Protein AF-A0A174WCJ1-F1 (afdb_monomer_lite)

Radius of gyration: 18.65 Å; chains: 1; bounding box: 42×30×53 Å

Structure (mmCIF, N/CA/C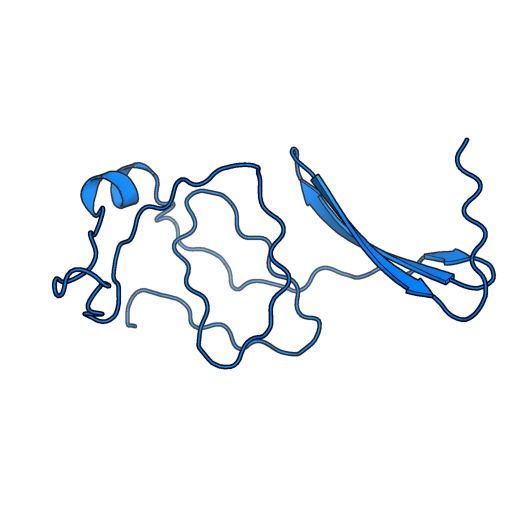/O backbone):
data_AF-A0A174WCJ1-F1
#
_entry.id   AF-A0A174WCJ1-F1
#
loop_
_atom_site.group_PDB
_atom_site.id
_atom_site.type_symbol
_atom_site.label_atom_id
_atom_site.label_alt_id
_atom_site.label_comp_id
_atom_site.label_asym_id
_atom_site.label_entity_id
_atom_site.label_seq_id
_atom_site.pdbx_PDB_ins_code
_atom_site.Cartn_x
_atom_site.Cartn_y
_atom_site.Cartn_z
_atom_site.occupancy
_atom_site.B_iso_or_equiv
_atom_site.auth_seq_id
_atom_site.auth_comp_id
_atom_site.auth_asym_id
_atom_site.auth_atom_id
_atom_site.pdbx_PDB_model_num
ATOM 1 N N . MET A 1 1 ? -3.656 -9.517 16.097 1.00 63.06 1 MET A N 1
ATOM 2 C CA . MET A 1 1 ? -3.487 -9.919 14.680 1.00 63.06 1 MET A CA 1
ATOM 3 C C . MET A 1 1 ? -4.324 -11.144 14.276 1.00 63.06 1 MET A C 1
ATOM 5 O O . MET A 1 1 ? -4.022 -11.761 13.272 1.00 63.06 1 MET A O 1
ATOM 9 N N . LYS A 1 2 ? -5.410 -11.491 14.987 1.00 79.50 2 LYS A N 1
ATOM 10 C CA . LYS A 1 2 ? -6.224 -12.684 14.666 1.00 79.50 2 LYS A CA 1
ATOM 11 C C . LYS A 1 2 ? -7.080 -12.533 13.394 1.00 79.50 2 LYS A C 1
ATOM 13 O O . LYS A 1 2 ? -7.437 -13.531 12.787 1.00 79.50 2 LYS A O 1
ATOM 18 N N . TYR A 1 3 ? -7.415 -11.296 13.027 1.00 85.44 3 TYR A N 1
ATOM 19 C CA . TYR A 1 3 ? -8.405 -10.978 11.990 1.00 85.44 3 TYR A CA 1
ATOM 20 C C . TYR A 1 3 ? -7.800 -10.434 10.690 1.00 85.44 3 TYR A C 1
ATOM 22 O O . TYR A 1 3 ? -8.537 -10.151 9.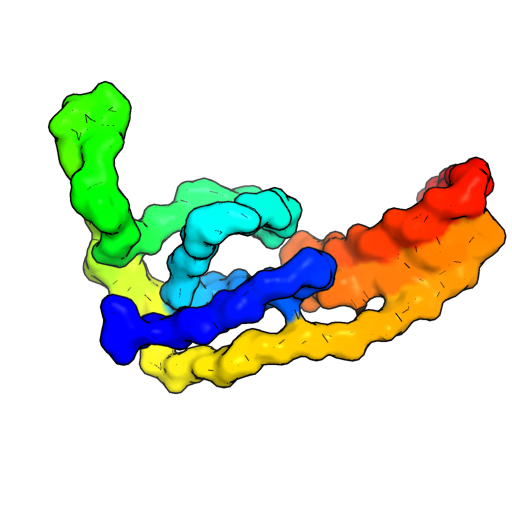757 1.00 85.44 3 TYR A O 1
ATOM 30 N N . LEU A 1 4 ? -6.477 -10.250 10.637 1.00 89.31 4 LEU A N 1
ATOM 31 C CA . LEU A 1 4 ? -5.781 -9.694 9.478 1.00 89.31 4 LEU A CA 1
ATOM 32 C C . LEU A 1 4 ? -4.776 -10.707 8.943 1.00 89.31 4 LEU A C 1
ATOM 34 O O . LEU A 1 4 ? -4.136 -11.422 9.716 1.00 89.31 4 LEU A O 1
ATOM 38 N N . GLN A 1 5 ? -4.622 -10.723 7.624 1.00 90.12 5 GLN A N 1
ATOM 39 C CA . GLN A 1 5 ? -3.593 -11.494 6.940 1.00 90.12 5 GLN A CA 1
ATOM 40 C C . GLN A 1 5 ? -2.243 -10.787 7.103 1.00 90.12 5 GLN A C 1
ATOM 42 O O . GLN A 1 5 ? -2.140 -9.582 6.882 1.00 90.12 5 GLN A O 1
ATOM 47 N N . ASN A 1 6 ? -1.209 -11.533 7.493 1.00 91.38 6 ASN A N 1
ATOM 48 C CA . ASN A 1 6 ? 0.161 -11.024 7.519 1.00 91.38 6 ASN A CA 1
ATOM 49 C C . ASN A 1 6 ? 0.871 -11.501 6.258 1.00 91.38 6 ASN A C 1
ATOM 51 O O . ASN A 1 6 ? 1.004 -12.704 6.050 1.00 91.38 6 ASN A O 1
ATOM 55 N N . VAL A 1 7 ? 1.327 -10.558 5.439 1.00 92.00 7 VAL A N 1
ATOM 56 C CA . VAL A 1 7 ? 1.974 -10.846 4.158 1.00 92.00 7 VAL A CA 1
ATOM 57 C C . VAL A 1 7 ? 3.451 -10.462 4.271 1.00 92.00 7 VAL A C 1
ATOM 59 O O . VAL A 1 7 ? 3.739 -9.292 4.536 1.00 92.00 7 VAL A O 1
ATOM 62 N N . PRO A 1 8 ? 4.397 -11.410 4.125 1.00 92.69 8 PRO A N 1
ATOM 63 C CA . PRO A 1 8 ? 5.813 -11.072 4.078 1.00 92.69 8 PRO A CA 1
ATOM 64 C C . PRO A 1 8 ? 6.108 -10.284 2.799 1.00 92.69 8 PRO A C 1
ATOM 66 O O . PRO A 1 8 ? 5.596 -10.616 1.731 1.00 92.69 8 PRO A O 1
ATOM 69 N N . ILE A 1 9 ? 6.944 -9.254 2.914 1.00 94.06 9 ILE A N 1
ATOM 70 C CA . ILE A 1 9 ? 7.339 -8.409 1.785 1.00 94.06 9 ILE A CA 1
ATOM 71 C C . ILE A 1 9 ? 8.820 -8.594 1.472 1.00 94.06 9 ILE A C 1
ATOM 73 O O . ILE A 1 9 ? 9.645 -8.769 2.371 1.00 94.06 9 ILE A O 1
ATOM 77 N N . HIS A 1 10 ? 9.155 -8.489 0.195 1.00 94.25 10 HIS A N 1
ATOM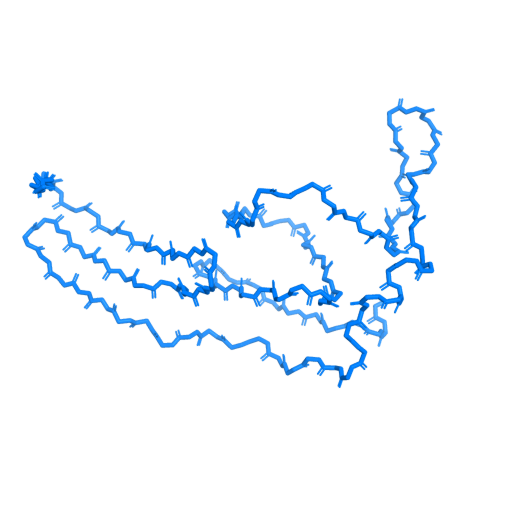 78 C CA . HIS A 1 10 ? 10.516 -8.494 -0.314 1.00 94.25 10 HIS A CA 1
ATOM 79 C C . HIS A 1 10 ? 10.767 -7.240 -1.147 1.00 94.25 10 HIS A C 1
ATOM 81 O O . HIS A 1 10 ? 9.848 -6.538 -1.577 1.00 94.25 10 HIS A O 1
ATOM 87 N N . LYS A 1 11 ? 12.049 -6.940 -1.374 1.00 94.12 11 LYS A N 1
ATOM 88 C CA . LYS A 1 11 ? 12.431 -5.866 -2.287 1.00 94.12 11 LYS A CA 1
ATOM 89 C C . LYS A 1 11 ? 11.760 -6.099 -3.643 1.00 94.12 11 LYS A C 1
ATOM 91 O O . LYS A 1 11 ? 11.725 -7.224 -4.126 1.00 94.12 11 LYS A O 1
ATOM 96 N N . ASP A 1 12 ? 11.293 -5.007 -4.242 1.00 92.31 12 ASP A N 1
ATOM 97 C CA . ASP A 1 12 ? 10.642 -4.966 -5.551 1.00 92.31 12 ASP A CA 1
ATOM 98 C C . ASP A 1 12 ? 9.219 -5.538 -5.611 1.00 92.31 12 ASP A C 1
ATOM 100 O O . ASP A 1 12 ? 8.610 -5.458 -6.683 1.00 92.31 12 ASP A O 1
ATOM 104 N N . ASP A 1 13 ? 8.651 -6.024 -4.501 1.00 94.69 13 ASP A N 1
ATOM 105 C CA . ASP A 1 13 ? 7.242 -6.417 -4.439 1.00 94.69 13 ASP A CA 1
ATOM 106 C C . ASP A 1 13 ? 6.306 -5.243 -4.748 1.00 94.69 13 ASP A C 1
ATOM 108 O O . ASP A 1 13 ? 6.564 -4.082 -4.425 1.00 94.69 13 ASP A O 1
ATOM 112 N N . LEU A 1 14 ? 5.193 -5.573 -5.394 1.00 94.56 14 LEU A N 1
ATOM 113 C CA . LEU A 1 14 ? 4.128 -4.653 -5.747 1.00 94.56 14 LEU A CA 1
ATOM 114 C C . LEU A 1 14 ? 2.830 -5.123 -5.098 1.00 94.56 14 LEU A C 1
ATOM 116 O O . LEU A 1 14 ? 2.434 -6.278 -5.251 1.00 94.56 14 LEU A O 1
ATOM 120 N N . PHE A 1 15 ? 2.142 -4.207 -4.427 1.00 93.94 15 PHE A N 1
ATOM 121 C CA . PHE A 1 15 ? 0.826 -4.454 -3.853 1.00 93.94 15 PHE A CA 1
ATOM 122 C C . PHE A 1 15 ? -0.149 -3.418 -4.396 1.00 93.94 15 PHE A C 1
ATOM 124 O O . PHE A 1 15 ? 0.067 -2.217 -4.250 1.00 93.94 15 PHE A O 1
ATOM 131 N N . PHE A 1 16 ? -1.219 -3.886 -5.037 1.00 92.94 16 PHE A N 1
ATOM 132 C CA . PHE A 1 16 ? -2.353 -3.038 -5.377 1.00 92.94 16 PHE A CA 1
ATOM 133 C C . PHE A 1 16 ? -3.394 -3.170 -4.272 1.00 92.94 16 PHE A C 1
ATOM 135 O O . PHE A 1 16 ? -3.849 -4.279 -3.992 1.00 92.94 16 PHE A O 1
ATOM 142 N N . ILE A 1 17 ? -3.742 -2.050 -3.645 1.00 92.38 17 ILE A N 1
ATOM 143 C CA . ILE A 1 17 ? -4.676 -2.011 -2.522 1.00 92.38 17 ILE A CA 1
ATOM 144 C C . ILE A 1 17 ? -5.921 -1.224 -2.948 1.00 92.38 17 ILE A C 1
ATOM 146 O O . ILE A 1 17 ? -5.875 0.005 -3.007 1.00 92.38 17 ILE A O 1
ATOM 150 N N . PRO A 1 18 ? -7.032 -1.908 -3.277 1.00 91.38 18 PRO A N 1
ATOM 151 C CA . PRO A 1 18 ? -8.297 -1.250 -3.581 1.00 91.38 18 PRO A CA 1
ATOM 152 C C . PRO A 1 18 ? -8.873 -0.508 -2.369 1.00 91.38 18 PRO A C 1
ATOM 154 O O . PRO A 1 18 ? -8.663 -0.909 -1.219 1.00 91.38 18 PRO A O 1
ATOM 157 N N . ALA A 1 19 ? -9.673 0.530 -2.627 1.00 92.06 19 ALA A N 1
ATOM 158 C CA . ALA A 1 19 ? -10.460 1.198 -1.593 1.00 92.06 19 ALA A CA 1
ATOM 159 C C . ALA A 1 19 ? -11.357 0.193 -0.844 1.00 92.06 19 ALA A C 1
ATOM 161 O O . ALA A 1 19 ? -11.859 -0.758 -1.437 1.00 92.06 19 ALA A O 1
ATOM 162 N N . GLY A 1 20 ? -11.530 0.399 0.463 1.00 92.81 20 GLY A N 1
ATOM 163 C CA . GLY A 1 20 ? -12.253 -0.527 1.345 1.00 92.81 20 GLY A CA 1
ATOM 164 C C . GLY A 1 20 ? -11.397 -1.665 1.914 1.00 92.81 20 GLY A C 1
ATOM 165 O O . GLY A 1 20 ? -11.802 -2.296 2.888 1.00 92.81 20 GLY A O 1
ATOM 166 N N . THR A 1 21 ? -10.184 -1.896 1.396 1.00 94.00 21 THR A N 1
ATOM 167 C CA . THR A 1 21 ? -9.270 -2.905 1.957 1.00 94.00 21 THR A CA 1
ATOM 168 C C . THR A 1 21 ? -8.706 -2.439 3.298 1.00 94.00 21 THR A C 1
ATOM 170 O O . THR A 1 21 ? -8.014 -1.419 3.371 1.00 94.00 21 THR A O 1
ATOM 173 N N . ILE A 1 22 ? -8.922 -3.212 4.363 1.00 94.19 22 ILE A N 1
ATOM 174 C CA . ILE A 1 22 ? -8.273 -2.966 5.656 1.00 94.19 22 ILE A CA 1
ATOM 175 C C . ILE A 1 22 ? -6.805 -3.394 5.559 1.00 94.19 22 ILE A C 1
ATOM 177 O O . ILE A 1 22 ? -6.506 -4.573 5.387 1.00 94.19 22 ILE A O 1
ATOM 181 N N . HIS A 1 23 ? -5.881 -2.444 5.696 1.00 93.94 23 HIS A N 1
ATOM 182 C CA . HIS A 1 23 ? -4.449 -2.710 5.576 1.00 93.94 23 HIS A CA 1
ATOM 183 C C . HIS A 1 23 ? -3.615 -1.801 6.485 1.00 93.94 23 HIS A C 1
ATOM 185 O O . HIS A 1 23 ? -4.073 -0.767 6.974 1.00 93.94 23 HIS A O 1
ATOM 191 N N . ALA A 1 24 ? -2.372 -2.213 6.725 1.00 94.25 24 ALA A N 1
ATOM 192 C CA . ALA A 1 24 ? -1.364 -1.421 7.412 1.00 94.25 24 ALA A CA 1
ATOM 193 C C . ALA A 1 24 ? 0.027 -1.814 6.906 1.00 94.25 24 ALA A C 1
ATOM 195 O O . ALA A 1 24 ? 0.270 -2.976 6.586 1.00 94.25 24 ALA A O 1
ATOM 196 N N . ILE A 1 25 ? 0.946 -0.851 6.880 1.00 94.19 25 ILE A N 1
ATOM 197 C CA . ILE A 1 25 ? 2.346 -1.086 6.521 1.00 94.19 25 ILE A CA 1
ATOM 198 C C . ILE A 1 25 ? 3.135 -1.362 7.805 1.00 94.19 25 ILE A C 1
ATOM 200 O O . ILE A 1 25 ? 3.084 -0.583 8.761 1.00 94.19 25 ILE A O 1
ATOM 204 N N . GLY A 1 26 ? 3.834 -2.498 7.836 1.00 91.69 26 GLY A N 1
ATOM 205 C CA . GLY A 1 26 ? 4.714 -2.885 8.938 1.00 91.69 26 GLY A CA 1
ATOM 206 C C . GLY A 1 26 ? 6.008 -2.066 8.990 1.00 91.69 26 GLY A C 1
ATOM 207 O O . GLY A 1 26 ? 6.350 -1.331 8.065 1.00 91.69 26 GLY A O 1
ATOM 208 N N . ALA A 1 27 ? 6.754 -2.197 10.087 1.00 91.94 27 ALA A N 1
ATOM 209 C CA . ALA A 1 27 ? 8.060 -1.555 10.224 1.00 91.94 27 ALA A CA 1
ATOM 210 C C . ALA A 1 27 ? 9.114 -2.187 9.292 1.00 91.94 27 ALA A C 1
ATOM 212 O O . ALA A 1 27 ? 9.002 -3.350 8.913 1.00 91.94 27 ALA A O 1
ATOM 213 N N . GLY A 1 28 ? 10.167 -1.428 8.969 1.00 93.19 28 GLY A N 1
ATOM 214 C CA . GLY A 1 28 ? 11.310 -1.917 8.183 1.00 93.19 28 GLY A CA 1
ATOM 215 C C . GLY A 1 28 ? 11.133 -1.862 6.662 1.00 93.19 28 GLY A C 1
ATOM 216 O O . GLY A 1 28 ? 12.011 -2.324 5.940 1.00 93.19 28 GLY A O 1
ATOM 217 N N . ALA A 1 29 ? 10.036 -1.281 6.170 1.00 95.31 29 ALA A N 1
ATOM 218 C CA . ALA A 1 29 ? 9.782 -1.097 4.746 1.00 95.31 29 ALA A CA 1
ATOM 219 C C . ALA A 1 29 ? 10.138 0.326 4.288 1.00 95.31 29 ALA A C 1
ATOM 221 O O . ALA A 1 29 ? 9.738 1.306 4.919 1.00 95.31 29 ALA A O 1
ATOM 222 N N . LEU A 1 30 ? 10.835 0.438 3.156 1.00 95.62 30 LEU A N 1
ATOM 223 C CA . LEU A 1 30 ? 10.877 1.662 2.358 1.00 95.62 30 LEU A CA 1
ATOM 224 C C . LEU A 1 30 ? 9.952 1.460 1.161 1.00 95.62 30 LEU A C 1
ATOM 226 O O . LEU A 1 30 ? 10.142 0.517 0.394 1.00 95.62 30 LEU A O 1
ATOM 230 N N . VAL A 1 31 ? 8.956 2.330 1.015 1.00 96.12 31 VAL A N 1
ATOM 231 C CA . VAL A 1 31 ? 7.896 2.174 0.015 1.00 96.12 31 VAL A CA 1
ATOM 232 C C . VAL A 1 31 ? 7.776 3.414 -0.859 1.00 96.12 31 VAL A C 1
ATOM 234 O O . VAL A 1 31 ? 7.939 4.538 -0.386 1.00 96.12 31 VAL A O 1
ATOM 237 N N . ALA A 1 32 ? 7.459 3.194 -2.133 1.00 95.62 32 ALA A N 1
ATOM 238 C CA . ALA A 1 32 ? 6.907 4.217 -3.007 1.00 95.62 32 ALA A CA 1
ATOM 239 C C . ALA A 1 32 ? 5.396 3.979 -3.094 1.00 95.62 32 ALA A C 1
ATOM 241 O O . ALA A 1 32 ? 4.959 2.973 -3.650 1.00 95.62 32 ALA A O 1
ATOM 242 N N . GLU A 1 33 ? 4.611 4.880 -2.509 1.00 94.75 33 GLU A N 1
ATOM 243 C CA . GLU A 1 33 ? 3.151 4.802 -2.513 1.00 94.75 33 GLU A CA 1
ATOM 244 C C . GLU A 1 33 ? 2.589 5.738 -3.584 1.00 94.75 33 GLU A C 1
ATOM 246 O O . GLU A 1 33 ? 2.811 6.949 -3.553 1.00 94.75 33 GLU A O 1
ATOM 251 N N . ILE A 1 34 ? 1.875 5.160 -4.550 1.00 95.25 34 ILE A N 1
ATOM 252 C CA . ILE A 1 34 ? 1.143 5.898 -5.575 1.00 95.25 34 ILE A CA 1
ATOM 253 C C . ILE A 1 34 ? -0.336 5.743 -5.242 1.00 95.25 34 ILE A C 1
ATOM 255 O O . ILE A 1 34 ? -0.856 4.628 -5.212 1.00 95.25 34 ILE A O 1
ATOM 259 N N . GLN A 1 35 ? -1.001 6.866 -4.996 1.00 93.94 35 GLN A N 1
ATOM 260 C CA . GLN A 1 35 ? -2.407 6.922 -4.613 1.00 93.94 35 GLN A CA 1
ATOM 261 C C . GLN A 1 35 ? -3.126 8.047 -5.357 1.00 93.94 35 GLN A C 1
ATOM 263 O O . GLN A 1 35 ? -2.497 8.935 -5.938 1.00 93.94 35 GLN A O 1
ATOM 268 N N . GLU A 1 36 ? -4.457 8.008 -5.337 1.00 92.31 36 GLU A N 1
ATOM 269 C CA . GLU A 1 36 ? -5.278 9.135 -5.778 1.00 92.31 36 GLU A CA 1
ATOM 270 C C . GLU A 1 36 ? -4.970 10.387 -4.944 1.00 92.31 36 GLU A C 1
ATOM 272 O O . GLU A 1 36 ? -4.520 10.290 -3.803 1.00 92.31 36 GLU A O 1
ATOM 277 N N . SER A 1 37 ? -5.242 11.577 -5.490 1.00 91.62 37 SER A N 1
ATOM 278 C CA . SER A 1 37 ? -5.121 12.833 -4.739 1.00 91.62 37 SER A CA 1
ATOM 279 C C . SER A 1 37 ? -6.249 12.941 -3.703 1.00 91.62 37 SER A C 1
ATOM 281 O O . SER A 1 37 ? -7.240 13.641 -3.887 1.00 91.62 37 SER A O 1
ATOM 283 N N . SER A 1 38 ? -6.111 12.173 -2.625 1.00 88.12 38 SER A N 1
ATOM 284 C CA . SER A 1 38 ? -7.034 12.059 -1.503 1.00 88.12 38 SER A CA 1
ATOM 285 C C . SER A 1 38 ? -6.230 11.982 -0.211 1.00 88.12 38 SER A C 1
ATOM 287 O O . SER A 1 38 ? -5.139 11.423 -0.168 1.00 88.12 38 SER A O 1
ATOM 289 N N . ASN A 1 39 ? -6.769 12.559 0.856 1.00 87.25 39 ASN A N 1
ATOM 290 C CA . ASN A 1 39 ? -6.186 12.521 2.197 1.00 87.25 39 ASN A CA 1
ATOM 291 C C . ASN A 1 39 ? -7.108 11.819 3.209 1.00 87.25 39 ASN A C 1
ATOM 293 O O . ASN A 1 39 ? -6.935 11.968 4.420 1.00 87.25 39 ASN A O 1
ATOM 297 N N . LEU A 1 40 ? -8.113 11.084 2.725 1.00 91.00 40 LEU A N 1
ATOM 298 C CA . LEU A 1 40 ? -9.093 10.422 3.573 1.00 91.00 40 LEU A CA 1
ATOM 299 C C . LEU A 1 40 ? -8.524 9.118 4.141 1.00 91.00 40 LEU A C 1
ATOM 301 O O . LEU A 1 40 ? -8.160 8.206 3.404 1.00 91.00 40 LEU A O 1
ATOM 305 N N . THR A 1 41 ? -8.481 8.998 5.467 1.00 93.25 41 THR A N 1
ATOM 306 C CA . THR A 1 41 ? -8.044 7.767 6.138 1.00 93.25 41 THR A CA 1
ATOM 307 C C . THR A 1 41 ? -8.911 7.479 7.357 1.00 93.25 41 THR A C 1
ATOM 309 O O . THR A 1 41 ? -8.902 8.230 8.338 1.00 93.25 41 THR A O 1
ATOM 312 N N . TYR A 1 42 ? -9.616 6.347 7.342 1.00 95.69 42 TYR A N 1
ATOM 313 C CA . TYR A 1 42 ? -10.310 5.837 8.521 1.00 95.69 42 TYR A CA 1
ATOM 314 C C . TYR A 1 42 ? -9.416 4.863 9.279 1.00 95.69 42 TYR A C 1
ATOM 316 O O . TYR A 1 42 ? -8.952 3.861 8.742 1.00 95.69 42 TYR A O 1
ATOM 324 N N . ARG A 1 43 ? -9.127 5.190 10.540 1.00 95.56 43 ARG A N 1
ATOM 325 C CA . ARG A 1 43 ? -8.167 4.451 11.354 1.00 95.56 43 ARG A CA 1
ATOM 326 C C . ARG A 1 43 ? -8.907 3.527 12.306 1.00 95.56 43 ARG A C 1
ATOM 328 O O . ARG A 1 43 ? -9.650 4.006 13.153 1.00 95.56 43 ARG A O 1
ATOM 335 N N . LEU A 1 44 ? -8.671 2.225 12.184 1.00 94.25 44 LEU A N 1
ATOM 336 C CA . LEU A 1 44 ? -9.282 1.209 13.049 1.00 94.25 44 LEU A CA 1
ATOM 337 C C . LEU A 1 44 ? -8.482 0.977 14.335 1.00 94.25 44 LEU A C 1
ATOM 339 O O . LEU A 1 44 ? -9.045 0.823 15.411 1.00 94.25 44 LEU A O 1
ATOM 343 N N . TYR A 1 45 ? -7.154 0.963 14.233 1.00 93.81 45 TYR A N 1
ATOM 344 C CA . TYR A 1 45 ? -6.261 0.770 15.370 1.00 93.81 45 TYR A CA 1
ATOM 345 C C . TYR A 1 45 ? -4.925 1.458 15.117 1.00 93.81 45 TYR A C 1
ATOM 347 O O . TYR A 1 45 ? -4.495 1.586 13.971 1.00 93.81 45 TYR A O 1
ATOM 355 N N . ASP A 1 46 ? -4.272 1.904 16.190 1.00 93.25 46 ASP A N 1
ATOM 356 C CA . ASP A 1 46 ? -3.067 2.720 16.078 1.00 93.25 46 ASP A CA 1
ATOM 357 C C . ASP A 1 46 ? -1.938 2.381 17.049 1.00 93.25 46 ASP A C 1
ATOM 359 O O . ASP A 1 46 ? -1.052 3.207 17.276 1.00 93.25 46 ASP A O 1
ATOM 363 N N . TYR A 1 47 ? -1.953 1.176 17.621 1.00 91.62 47 TYR A N 1
ATOM 364 C CA . TYR A 1 47 ? -0.936 0.735 18.583 1.00 91.62 47 TYR A CA 1
ATOM 365 C C . TYR A 1 47 ? -0.820 1.659 19.804 1.00 91.62 47 TYR A C 1
ATOM 367 O O . TYR A 1 47 ? 0.275 1.876 20.314 1.00 91.62 47 TYR A O 1
ATOM 375 N N . ASP A 1 48 ? -1.943 2.259 20.218 1.00 91.81 48 ASP A N 1
ATOM 376 C CA . ASP A 1 48 ? -2.022 3.215 21.330 1.00 91.81 48 ASP A CA 1
ATOM 377 C C . ASP A 1 48 ? -1.023 4.381 21.244 1.00 91.81 48 ASP A C 1
ATOM 379 O O . ASP A 1 48 ? -0.654 4.979 22.257 1.00 91.81 48 ASP A O 1
ATOM 383 N N . ARG A 1 49 ? -0.597 4.735 20.024 1.00 92.06 49 ARG A N 1
ATOM 384 C CA . ARG A 1 49 ? 0.360 5.816 19.800 1.00 92.06 49 ARG A CA 1
ATOM 385 C C . ARG A 1 49 ? -0.199 7.160 20.249 1.00 92.06 49 ARG A C 1
ATOM 387 O O . ARG A 1 49 ? -1.345 7.518 19.966 1.00 92.06 49 ARG A O 1
ATOM 394 N N . ILE A 1 50 ? 0.674 7.924 20.894 1.00 93.62 50 ILE A N 1
ATOM 395 C CA . ILE A 1 50 ? 0.393 9.277 21.353 1.00 93.62 50 ILE A CA 1
ATOM 396 C C . ILE A 1 50 ? 0.771 10.274 20.257 1.00 93.62 50 ILE A C 1
ATOM 398 O O . ILE A 1 50 ? 1.855 10.209 19.672 1.00 93.62 50 ILE A O 1
ATOM 402 N N . GLY A 1 51 ? -0.164 11.163 19.939 1.00 90.44 51 GLY A N 1
ATOM 403 C CA . GLY A 1 51 ? 0.012 12.256 19.001 1.00 90.44 51 GLY A CA 1
ATOM 404 C C . GLY A 1 51 ? 0.890 13.371 19.565 1.00 90.44 51 GLY A C 1
ATOM 405 O O . GLY A 1 51 ? 1.298 13.370 20.7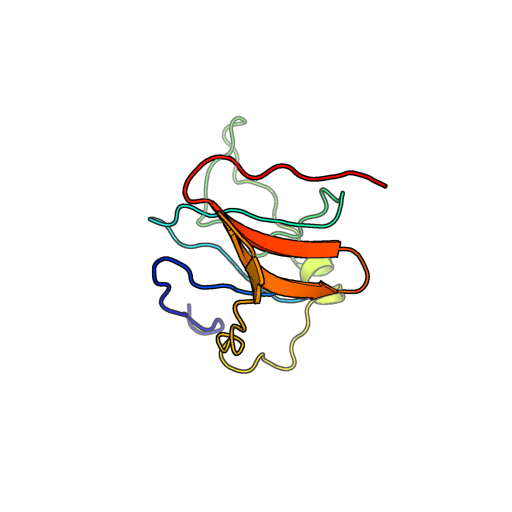25 1.00 90.44 51 GLY A O 1
ATOM 406 N N . LYS A 1 52 ? 1.164 14.373 18.725 1.00 91.88 52 LYS A N 1
ATOM 407 C CA . LYS A 1 52 ? 1.929 15.569 19.126 1.00 91.88 52 LYS A CA 1
ATOM 408 C C . LYS A 1 52 ? 1.221 16.398 20.205 1.00 91.88 52 LYS A C 1
ATOM 410 O O . LYS A 1 52 ? 1.854 17.214 20.859 1.00 91.88 52 LYS A O 1
ATOM 415 N N . ASP A 1 53 ? -0.079 16.188 20.364 1.00 93.31 53 ASP A N 1
ATOM 416 C CA . ASP A 1 53 ? -0.961 16.812 21.346 1.00 93.31 53 ASP A CA 1
ATOM 417 C C . ASP A 1 53 ? -0.980 16.084 22.703 1.00 93.31 53 ASP A C 1
ATOM 419 O O . ASP A 1 53 ? -1.699 16.497 23.612 1.00 93.31 53 ASP A O 1
ATOM 423 N N . GLY A 1 54 ? -0.218 14.995 22.854 1.00 93.81 54 GLY A N 1
ATOM 424 C CA . GLY A 1 54 ? -0.167 14.213 24.089 1.00 93.81 54 GLY A CA 1
ATOM 425 C C . GLY A 1 54 ? -1.360 13.274 24.292 1.00 93.81 54 GLY A C 1
ATOM 426 O O . GLY A 1 54 ? -1.453 12.639 25.342 1.00 93.81 54 GLY A O 1
ATOM 427 N N . LYS A 1 55 ? -2.260 13.139 23.308 1.00 94.44 55 LYS A N 1
ATOM 428 C CA . LYS A 1 55 ? -3.423 12.238 23.370 1.00 94.44 55 LYS A CA 1
ATOM 429 C C . LYS A 1 55 ? -3.275 11.075 22.394 1.00 94.44 55 LYS A C 1
ATOM 431 O O . LYS A 1 55 ? -2.493 11.134 21.449 1.00 94.44 55 LYS A O 1
ATOM 436 N N . LYS A 1 56 ? -4.034 9.995 22.607 1.00 93.75 56 LYS A N 1
ATOM 437 C CA . LYS A 1 56 ? -4.149 8.932 21.596 1.00 93.75 56 LYS A CA 1
ATOM 438 C C . LYS A 1 56 ? -4.741 9.524 20.321 1.00 93.75 56 LYS A C 1
ATOM 440 O O . LYS A 1 56 ? -5.686 10.309 20.389 1.00 93.75 56 LYS A O 1
ATOM 445 N N . ARG A 1 57 ? -4.186 9.149 19.168 1.00 93.50 57 ARG A N 1
ATOM 446 C CA . ARG A 1 57 ? -4.694 9.632 17.879 1.00 93.50 57 ARG A CA 1
ATOM 447 C C . ARG A 1 57 ? -6.109 9.119 17.626 1.00 93.50 57 ARG A C 1
ATOM 449 O O . ARG A 1 57 ? -6.464 8.017 18.038 1.00 93.50 57 ARG A O 1
ATOM 456 N N . GLU A 1 58 ? -6.889 9.923 16.913 1.00 93.75 58 GLU A N 1
ATOM 457 C CA . GLU A 1 58 ? -8.280 9.614 16.597 1.00 93.75 58 GLU A CA 1
ATOM 458 C C . GLU A 1 58 ? -8.415 8.318 15.781 1.00 93.75 58 GLU A C 1
ATOM 460 O O . GLU A 1 58 ? -7.617 8.029 14.871 1.00 93.75 58 GLU A O 1
ATOM 465 N N . LEU A 1 59 ? -9.447 7.552 16.141 1.00 96.38 59 LEU A N 1
ATOM 466 C CA . LEU A 1 59 ? -9.910 6.351 15.459 1.00 96.38 59 LEU A CA 1
ATOM 467 C C . LEU A 1 59 ? -11.288 6.626 14.849 1.00 96.38 59 LEU A C 1
ATOM 469 O O . LEU A 1 59 ? -12.082 7.380 15.402 1.00 96.38 59 LEU A O 1
ATOM 473 N N . HIS A 1 60 ? -11.583 5.981 13.726 1.00 96.19 60 HIS A N 1
ATOM 474 C CA . HIS A 1 60 ? -12.791 6.199 12.932 1.00 96.19 60 HIS A CA 1
ATOM 475 C C . HIS A 1 60 ? -13.521 4.867 12.713 1.00 96.19 60 HIS A C 1
ATOM 477 O O . HIS A 1 60 ? -13.645 4.425 11.576 1.00 96.19 60 HIS A O 1
ATOM 483 N N . ILE A 1 61 ? -13.930 4.191 13.794 1.00 95.25 61 ILE A N 1
ATOM 484 C CA . ILE A 1 61 ? -14.399 2.795 13.731 1.00 95.25 61 ILE A CA 1
ATOM 485 C C . ILE A 1 61 ? -15.659 2.651 12.876 1.00 95.25 61 ILE A C 1
ATOM 487 O O . ILE A 1 61 ? -15.628 1.912 11.900 1.00 95.25 61 ILE A O 1
ATOM 491 N N . ASP A 1 62 ? -16.721 3.394 13.189 1.00 96.62 62 ASP A N 1
ATOM 492 C CA . ASP A 1 62 ? -18.009 3.257 12.493 1.00 96.62 62 ASP A CA 1
ATOM 493 C C . ASP A 1 62 ? -17.864 3.578 10.999 1.00 96.62 62 ASP A C 1
ATOM 495 O O . ASP A 1 62 ? -18.188 2.760 10.146 1.00 96.62 62 ASP A O 1
ATOM 499 N N . LYS A 1 63 ? -17.217 4.708 10.680 1.00 96.25 63 LYS A N 1
ATOM 500 C CA . LYS A 1 63 ? -16.940 5.109 9.290 1.00 96.25 63 LYS A CA 1
ATOM 501 C C . LYS A 1 63 ? -16.071 4.102 8.540 1.00 96.25 63 LYS A C 1
ATOM 503 O O . LYS A 1 63 ? -16.250 3.924 7.342 1.00 96.25 63 LYS A O 1
ATOM 508 N N . ALA A 1 64 ? -15.096 3.486 9.214 1.00 95.56 64 ALA A N 1
ATOM 509 C CA . ALA A 1 64 ? -14.272 2.451 8.602 1.00 95.56 64 ALA A CA 1
ATOM 510 C C . ALA A 1 64 ? -15.108 1.211 8.276 1.00 95.56 64 ALA A C 1
ATOM 512 O O . ALA A 1 64 ? -14.937 0.651 7.201 1.00 95.56 64 ALA A O 1
ATOM 513 N N . LEU A 1 65 ? -15.999 0.798 9.180 1.00 94.00 65 LEU A N 1
ATOM 514 C CA . LEU A 1 65 ? -16.866 -0.363 8.984 1.00 94.00 65 LEU A CA 1
ATOM 515 C C . LEU A 1 65 ? -17.910 -0.136 7.886 1.00 94.00 65 LEU A C 1
ATOM 517 O O . LEU A 1 65 ? -18.183 -1.068 7.138 1.00 94.00 65 LEU A O 1
ATOM 521 N N . ASP A 1 66 ? -18.417 1.090 7.732 1.00 96.06 66 ASP A N 1
ATOM 522 C CA . ASP A 1 66 ? -19.374 1.447 6.673 1.00 96.06 66 ASP A CA 1
ATOM 523 C C . ASP A 1 66 ? -18.806 1.270 5.254 1.00 96.06 66 ASP A C 1
ATOM 525 O O . ASP A 1 66 ? -19.560 1.071 4.301 1.00 96.06 66 ASP A O 1
ATOM 529 N N . VAL A 1 67 ? -17.480 1.363 5.096 1.00 95.31 67 VAL A N 1
ATOM 530 C CA . VAL A 1 67 ? -16.804 1.311 3.786 1.00 95.31 67 VAL A CA 1
ATOM 531 C C . VAL A 1 67 ? -15.861 0.120 3.622 1.00 95.31 67 VAL A C 1
ATOM 533 O O . VAL A 1 67 ? -15.275 -0.045 2.551 1.00 95.31 67 VAL A O 1
ATOM 536 N N . ALA A 1 68 ? -15.656 -0.679 4.670 1.00 94.19 68 ALA A N 1
ATOM 537 C CA . ALA A 1 68 ? -14.735 -1.806 4.637 1.00 94.19 68 ALA A CA 1
ATOM 538 C C . ALA A 1 68 ? -15.302 -2.964 3.811 1.00 94.19 68 ALA A C 1
ATOM 540 O O . ALA A 1 68 ? -16.450 -3.370 3.985 1.00 94.19 68 ALA A O 1
ATOM 541 N N . ASP A 1 69 ? -14.455 -3.563 2.976 1.00 92.62 69 ASP A N 1
ATOM 542 C CA . ASP A 1 69 ? -14.758 -4.854 2.368 1.00 92.62 69 ASP A CA 1
ATOM 543 C C . ASP A 1 69 ? -14.453 -5.976 3.374 1.00 92.62 69 ASP A C 1
ATOM 545 O O . ASP A 1 69 ? -13.300 -6.219 3.741 1.00 92.62 69 ASP A O 1
ATOM 549 N N . LEU A 1 70 ? -15.508 -6.647 3.846 1.00 90.06 70 LEU A N 1
ATOM 550 C CA . LEU A 1 70 ? -15.440 -7.700 4.863 1.00 90.06 70 LEU A CA 1
ATOM 551 C C . LEU A 1 70 ? -15.495 -9.119 4.277 1.00 90.06 70 LEU A C 1
ATOM 553 O O . LEU A 1 70 ? -15.493 -10.088 5.038 1.00 90.06 70 LEU A O 1
ATOM 557 N N . HIS A 1 71 ? -15.522 -9.275 2.949 1.00 85.69 71 HIS A N 1
ATOM 558 C CA . HIS A 1 71 ? -15.621 -10.593 2.308 1.00 85.69 71 HIS A CA 1
ATOM 559 C C . HIS A 1 71 ? -14.309 -11.397 2.322 1.00 85.69 71 HIS A C 1
ATOM 561 O O . HIS A 1 71 ? -14.301 -12.567 1.940 1.00 85.69 71 HIS A O 1
ATOM 567 N N . GLY A 1 72 ? -13.229 -10.808 2.845 1.00 70.56 72 GLY A N 1
ATOM 568 C CA . GLY A 1 72 ? -11.909 -11.422 2.933 1.00 70.56 72 GLY A CA 1
ATOM 569 C C . GLY A 1 72 ? -11.177 -11.371 1.593 1.00 70.56 72 GLY A C 1
ATOM 570 O O . GLY A 1 72 ? -11.686 -11.797 0.561 1.00 70.56 72 GLY A O 1
ATOM 571 N N . SER A 1 73 ? -9.950 -10.858 1.600 1.00 74.69 73 SER A N 1
ATOM 572 C CA . SER A 1 73 ? -9.103 -10.813 0.409 1.00 74.69 73 SER A CA 1
ATOM 573 C C . SER A 1 73 ? -8.354 -12.131 0.209 1.00 74.69 73 SER A C 1
ATOM 575 O O . SER A 1 73 ? -7.919 -12.768 1.169 1.00 74.69 73 SER A O 1
ATOM 577 N N . ALA A 1 74 ? -8.157 -12.539 -1.046 1.00 80.94 74 ALA A N 1
ATOM 578 C CA . ALA A 1 74 ? -7.162 -13.559 -1.364 1.00 80.94 74 ALA A CA 1
ATOM 579 C C . ALA A 1 74 ? -5.755 -13.042 -1.018 1.00 80.94 74 ALA A C 1
ATOM 581 O O . ALA A 1 74 ? -5.520 -11.831 -1.039 1.00 80.94 74 ALA A O 1
ATOM 582 N N . GLU A 1 75 ? -4.816 -13.950 -0.740 1.00 83.44 75 GLU A N 1
ATOM 583 C CA . GLU A 1 75 ? -3.418 -13.556 -0.548 1.00 83.44 75 GLU A CA 1
ATOM 584 C C . GLU A 1 75 ? -2.921 -12.754 -1.765 1.00 83.44 75 GLU A C 1
ATOM 586 O O . GLU A 1 75 ? -3.112 -13.203 -2.906 1.00 83.44 75 GLU A O 1
ATOM 591 N N . PRO A 1 76 ? -2.294 -11.579 -1.558 1.00 86.38 76 PRO A N 1
ATOM 592 C CA . PRO A 1 76 ? -1.806 -10.765 -2.658 1.00 86.38 76 PRO A CA 1
ATOM 593 C C . PRO A 1 76 ? -0.792 -11.542 -3.496 1.00 86.38 76 PRO A C 1
ATOM 595 O O . PRO A 1 76 ? 0.163 -12.115 -2.972 1.00 86.38 76 PRO A O 1
ATOM 598 N N . ARG A 1 77 ? -0.981 -11.539 -4.816 1.00 86.81 77 ARG A N 1
ATOM 599 C CA . ARG A 1 77 ? -0.055 -12.170 -5.762 1.00 86.81 77 ARG A CA 1
ATOM 600 C C . ARG A 1 77 ? 0.690 -11.112 -6.551 1.00 86.81 77 ARG A C 1
ATOM 602 O O . ARG A 1 77 ? 0.099 -10.132 -6.999 1.00 86.81 77 ARG A O 1
ATOM 609 N N . GLN A 1 78 ? 1.977 -11.356 -6.766 1.00 91.62 78 GLN A N 1
ATOM 610 C CA . GLN A 1 78 ? 2.784 -10.525 -7.646 1.00 91.62 78 GLN A CA 1
ATOM 611 C C . GLN A 1 78 ? 2.324 -10.725 -9.098 1.00 91.62 78 GLN A C 1
ATOM 613 O O . GLN A 1 78 ? 2.238 -11.872 -9.551 1.00 91.62 78 GLN A O 1
ATOM 618 N N . PRO A 1 79 ? 2.002 -9.649 -9.838 1.00 87.62 79 PRO A N 1
ATOM 619 C CA . PRO A 1 79 ? 1.600 -9.782 -11.230 1.00 87.62 79 PRO A CA 1
ATOM 620 C C . PRO A 1 79 ? 2.781 -10.231 -12.092 1.00 87.62 79 PRO A C 1
ATOM 622 O O . PRO A 1 79 ? 3.944 -9.967 -11.774 1.00 87.62 79 PRO A O 1
ATOM 625 N N . LEU A 1 80 ? 2.477 -10.878 -13.221 1.00 87.62 80 LEU A N 1
ATOM 626 C CA . LEU A 1 80 ? 3.487 -11.171 -14.233 1.00 87.62 80 LEU A CA 1
ATOM 627 C C . LEU A 1 80 ? 4.047 -9.854 -14.778 1.00 87.62 80 LEU A C 1
ATOM 629 O O . LEU A 1 80 ? 3.300 -9.003 -15.263 1.00 87.62 80 LEU A O 1
ATOM 633 N N . ARG A 1 81 ? 5.369 -9.709 -14.723 1.00 88.56 81 ARG A N 1
ATOM 634 C CA . ARG A 1 81 ? 6.066 -8.503 -15.164 1.00 88.56 81 ARG A CA 1
ATOM 635 C C . ARG A 1 81 ? 6.634 -8.707 -16.558 1.00 88.56 81 ARG A C 1
ATOM 637 O O . ARG A 1 81 ? 7.409 -9.633 -16.788 1.00 88.56 81 ARG A O 1
ATOM 644 N N . VAL A 1 82 ? 6.239 -7.844 -17.490 1.00 91.50 82 VAL A N 1
ATOM 645 C CA . VAL A 1 82 ? 6.713 -7.876 -18.878 1.00 91.50 82 VAL A CA 1
ATOM 646 C C . VAL A 1 82 ? 7.608 -6.670 -19.124 1.00 91.50 82 VAL A C 1
ATOM 648 O O . VAL A 1 82 ? 7.138 -5.531 -19.103 1.00 91.50 82 VAL A O 1
ATOM 651 N N . LEU A 1 83 ? 8.888 -6.932 -19.391 1.00 93.06 83 LEU A N 1
ATOM 652 C CA . LEU A 1 83 ? 9.862 -5.908 -19.755 1.00 93.06 83 LEU A CA 1
ATOM 653 C C . LEU A 1 83 ? 9.807 -5.619 -21.257 1.00 93.06 83 LEU A C 1
ATOM 655 O O . LEU A 1 83 ? 9.901 -6.519 -22.092 1.00 93.06 83 LEU A O 1
ATOM 659 N N . LYS A 1 84 ? 9.691 -4.338 -21.598 1.00 93.31 84 LYS A N 1
ATOM 660 C CA . LYS A 1 84 ? 9.821 -3.816 -22.957 1.00 93.31 84 LYS A CA 1
ATOM 661 C C . LYS A 1 84 ? 11.169 -3.123 -23.088 1.00 93.31 84 LYS A C 1
ATOM 663 O O . LYS A 1 84 ? 11.437 -2.148 -22.390 1.00 93.31 84 LYS A O 1
ATOM 668 N N . TYR A 1 85 ? 11.997 -3.613 -24.002 1.00 92.06 85 TYR A N 1
ATOM 669 C CA . TYR A 1 85 ? 13.336 -3.081 -24.234 1.00 92.06 85 TYR A CA 1
ATOM 670 C C . TYR A 1 85 ? 13.334 -2.012 -25.326 1.00 92.06 85 TYR A C 1
ATOM 672 O O . TYR A 1 85 ? 12.669 -2.145 -26.355 1.00 92.06 85 TYR A O 1
ATOM 680 N N . ARG A 1 86 ? 14.111 -0.954 -25.097 1.00 88.00 86 ARG A N 1
ATOM 681 C CA . ARG A 1 86 ? 14.472 0.094 -26.055 1.00 88.00 86 ARG A CA 1
ATOM 682 C C . ARG A 1 86 ? 15.973 0.389 -25.906 1.00 88.00 86 ARG A C 1
ATOM 684 O O . ARG A 1 86 ? 16.550 0.060 -24.869 1.00 88.00 86 ARG A O 1
ATOM 691 N N . PRO A 1 87 ? 16.641 0.990 -26.903 1.00 88.75 87 PRO A N 1
ATOM 692 C CA . PRO A 1 87 ? 18.036 1.397 -26.743 1.00 88.75 87 PRO A CA 1
ATOM 693 C C . PRO A 1 87 ? 18.226 2.246 -25.474 1.00 88.75 87 PRO A C 1
ATOM 695 O O . PRO A 1 87 ? 17.558 3.262 -25.303 1.00 88.75 87 PRO A O 1
ATOM 698 N N . GLY A 1 88 ? 19.094 1.792 -24.565 1.00 88.69 88 GLY A N 1
ATOM 699 C CA . GLY A 1 88 ? 19.404 2.473 -23.301 1.00 88.69 88 GLY A CA 1
ATOM 700 C C . GLY A 1 88 ? 18.370 2.332 -22.172 1.00 88.69 88 GLY A C 1
ATOM 701 O O . GLY A 1 88 ? 18.570 2.907 -21.103 1.00 88.69 88 GLY A O 1
ATOM 702 N N . MET A 1 89 ? 17.275 1.581 -22.359 1.00 92.56 89 MET A N 1
ATOM 703 C CA . MET A 1 89 ? 16.210 1.478 -21.353 1.00 92.56 89 MET A CA 1
ATOM 704 C C . MET A 1 89 ? 15.409 0.170 -21.441 1.00 92.56 89 MET A C 1
ATOM 706 O O . MET A 1 89 ? 15.078 -0.309 -22.523 1.00 92.56 89 MET A O 1
ATOM 710 N N . ALA A 1 90 ? 14.983 -0.356 -20.295 1.00 92.81 90 ALA A N 1
ATOM 711 C CA . ALA A 1 90 ? 13.870 -1.296 -20.200 1.00 92.81 90 ALA A CA 1
ATOM 712 C C . ALA A 1 90 ? 12.739 -0.686 -19.364 1.00 92.81 90 ALA A C 1
ATOM 714 O O . ALA A 1 90 ? 13.001 -0.006 -18.376 1.00 92.81 90 ALA A O 1
ATOM 715 N N . SER A 1 91 ? 11.484 -0.922 -19.736 1.00 94.50 91 SER A N 1
ATOM 716 C CA . SER A 1 91 ? 10.332 -0.497 -18.937 1.00 94.50 91 SER A CA 1
ATOM 717 C C . SER A 1 91 ? 9.335 -1.625 -18.723 1.00 94.50 91 SER A C 1
ATOM 719 O O . SER A 1 91 ? 9.148 -2.482 -19.584 1.00 94.50 91 SER A O 1
ATOM 721 N N . GLU A 1 92 ? 8.675 -1.621 -17.572 1.00 94.62 92 GLU A N 1
ATOM 722 C CA . GLU A 1 92 ? 7.588 -2.542 -17.241 1.00 94.62 92 GLU A CA 1
ATOM 723 C C . GLU A 1 92 ? 6.390 -1.771 -16.691 1.00 94.62 92 GLU A C 1
ATOM 725 O O . GLU A 1 92 ? 6.546 -0.805 -15.942 1.00 94.62 92 GLU A O 1
ATOM 730 N N . LEU A 1 93 ? 5.190 -2.210 -17.070 1.00 95.19 93 LEU A N 1
ATOM 731 C CA . LEU A 1 93 ? 3.950 -1.759 -16.449 1.00 95.19 93 LEU A CA 1
ATOM 732 C C . LEU A 1 93 ? 3.785 -2.524 -15.134 1.00 95.19 93 LEU A C 1
ATOM 734 O O . LEU A 1 93 ? 3.655 -3.747 -15.154 1.00 95.19 93 LEU A O 1
ATOM 738 N N . LEU A 1 94 ? 3.788 -1.807 -14.014 1.00 94.62 94 LEU A N 1
ATOM 739 C CA . LEU A 1 94 ? 3.564 -2.388 -12.693 1.00 94.62 94 LEU A CA 1
ATOM 740 C C . LEU A 1 94 ? 2.066 -2.571 -12.439 1.00 94.62 94 LEU A C 1
ATOM 742 O O . LEU A 1 94 ? 1.618 -3.669 -12.120 1.00 94.62 94 LEU A O 1
ATOM 746 N N . ILE A 1 95 ? 1.281 -1.506 -12.611 1.00 93.25 95 ILE A N 1
ATOM 747 C CA . ILE A 1 95 ? -0.169 -1.539 -12.404 1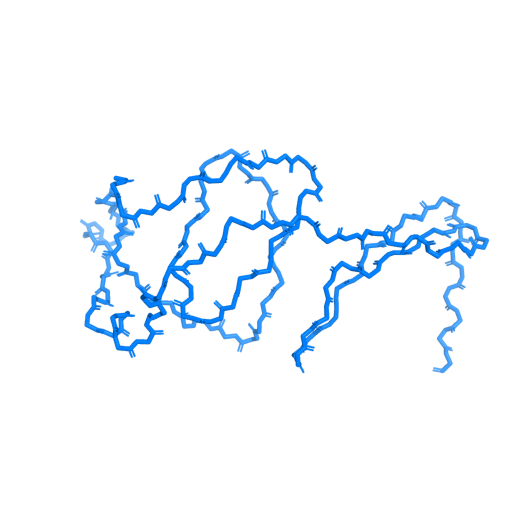.00 93.25 95 ILE A CA 1
ATOM 748 C C . ILE A 1 95 ? -0.866 -0.490 -13.268 1.00 93.25 95 ILE A C 1
ATOM 750 O O . ILE A 1 95 ? -0.303 0.563 -13.575 1.00 93.25 95 ILE A O 1
ATOM 754 N N . ARG A 1 96 ? -2.116 -0.777 -13.632 1.00 93.12 96 ARG A N 1
ATOM 755 C CA . ARG A 1 96 ? -3.047 0.150 -14.276 1.00 93.12 96 ARG A CA 1
ATOM 756 C C . ARG A 1 96 ? -4.382 0.070 -13.554 1.00 93.12 96 ARG A C 1
ATOM 758 O O . ARG A 1 96 ? -4.937 -1.017 -13.410 1.00 93.12 96 ARG A O 1
ATOM 765 N N . CYS A 1 97 ? -4.908 1.215 -13.148 1.00 90.75 97 CYS A N 1
ATOM 766 C CA . CYS A 1 97 ? -6.274 1.347 -12.660 1.00 90.75 97 CYS A CA 1
ATOM 767 C C . CYS A 1 97 ? -6.976 2.497 -13.396 1.00 90.75 97 CYS A C 1
ATOM 769 O O . CYS A 1 97 ? -6.415 3.106 -14.306 1.00 90.75 97 CYS A O 1
ATOM 771 N N . LYS A 1 98 ? -8.216 2.801 -13.004 1.00 92.50 98 LYS A N 1
ATOM 772 C CA . LYS A 1 98 ? -8.988 3.919 -13.568 1.00 92.50 98 LYS A CA 1
ATOM 773 C C . LYS A 1 98 ? -8.296 5.280 -13.389 1.00 92.50 98 LYS A C 1
ATOM 775 O O . LYS A 1 98 ? -8.550 6.189 -14.171 1.00 92.50 98 LYS A O 1
ATOM 780 N N . TYR A 1 99 ? -7.466 5.420 -12.358 1.00 91.69 99 TYR A N 1
ATOM 781 C CA . TYR A 1 99 ? -6.932 6.706 -11.911 1.00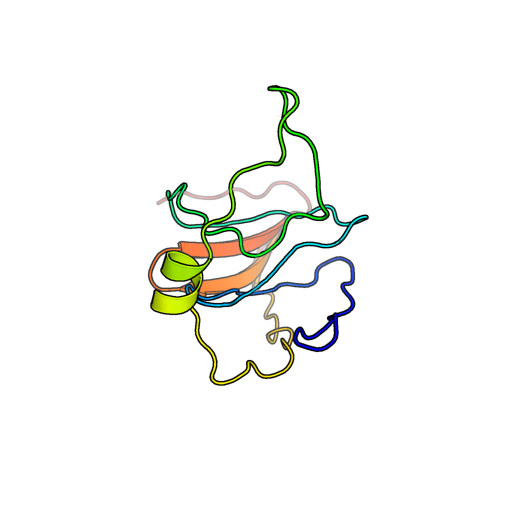 91.69 99 TYR A CA 1
ATOM 782 C C . TYR A 1 99 ? -5.486 6.949 -12.337 1.00 91.69 99 TYR A C 1
ATOM 784 O O . TYR A 1 99 ? -5.097 8.097 -12.530 1.00 91.69 99 TYR A O 1
ATOM 792 N N . PHE A 1 100 ? -4.684 5.892 -12.482 1.00 93.19 100 PHE A N 1
ATOM 793 C CA . PHE A 1 100 ? -3.268 6.012 -12.809 1.00 93.19 100 PHE A CA 1
ATOM 794 C C . PHE A 1 100 ? -2.691 4.740 -13.436 1.00 93.19 100 PHE A C 1
ATOM 796 O O . PHE A 1 100 ? -3.215 3.630 -13.297 1.00 93.19 100 PHE A O 1
ATOM 803 N N . GLU A 1 101 ? -1.546 4.926 -14.088 1.00 95.12 101 GLU A N 1
ATOM 804 C CA . GLU A 1 101 ? -0.649 3.863 -14.525 1.00 95.12 101 GLU A CA 1
ATOM 805 C C . GLU A 1 101 ? 0.712 4.071 -13.879 1.00 95.12 101 GLU A C 1
ATOM 807 O O . GLU A 1 101 ? 1.218 5.193 -13.836 1.00 95.12 101 GLU A O 1
ATOM 812 N N . VAL A 1 102 ? 1.317 2.989 -13.399 1.00 95.50 102 VAL A N 1
ATOM 813 C CA . VAL A 1 102 ? 2.658 3.032 -12.815 1.00 95.50 102 VAL A CA 1
ATOM 814 C C . VAL A 1 102 ? 3.586 2.180 -13.657 1.00 95.50 102 VAL A C 1
ATOM 816 O O . VAL A 1 102 ? 3.351 0.985 -13.844 1.00 95.50 102 VAL A O 1
ATOM 819 N N . TYR A 1 103 ? 4.665 2.798 -14.126 1.00 95.44 103 TYR A N 1
ATOM 820 C CA . TYR A 1 103 ? 5.740 2.130 -14.844 1.00 95.44 103 TYR A CA 1
ATOM 821 C C . TYR A 1 103 ? 7.016 2.162 -14.011 1.00 95.44 103 TYR A C 1
ATOM 823 O O . TYR A 1 103 ? 7.317 3.165 -13.365 1.00 95.44 103 TYR A O 1
ATOM 831 N N . ARG A 1 104 ? 7.798 1.083 -14.071 1.00 93.75 104 ARG A N 1
ATOM 832 C CA . ARG A 1 104 ? 9.191 1.085 -13.615 1.00 93.75 104 ARG A CA 1
ATOM 833 C C . ARG A 1 104 ? 10.101 1.109 -14.832 1.00 93.75 104 ARG A C 1
ATOM 835 O O . ARG A 1 104 ? 9.917 0.325 -15.761 1.00 93.75 104 ARG A O 1
ATOM 842 N N . MET A 1 105 ? 11.060 2.029 -14.831 1.00 93.56 105 MET A N 1
ATOM 843 C CA . MET A 1 105 ? 12.022 2.218 -15.915 1.00 93.56 105 MET A CA 1
ATOM 844 C C . MET A 1 105 ? 13.425 1.925 -15.387 1.00 93.56 105 MET A C 1
ATOM 846 O O . MET A 1 105 ? 13.871 2.520 -14.411 1.00 93.56 105 MET A O 1
ATOM 850 N N . LEU A 1 106 ? 14.108 0.991 -16.037 1.00 92.00 106 LEU A N 1
ATOM 851 C CA . LEU A 1 106 ? 15.510 0.666 -15.823 1.00 92.00 106 LEU A CA 1
ATOM 852 C C . LEU A 1 106 ? 16.300 1.348 -16.935 1.00 92.00 106 LEU A C 1
ATOM 854 O O . LEU A 1 106 ? 16.165 0.979 -18.101 1.00 92.00 106 LEU A O 1
ATOM 858 N N . ILE A 1 107 ? 17.089 2.359 -16.592 1.00 91.31 107 ILE A N 1
ATOM 859 C CA . ILE A 1 107 ? 17.805 3.184 -17.568 1.00 91.31 107 ILE A CA 1
ATOM 860 C C . ILE A 1 107 ? 19.297 2.878 -17.459 1.00 91.31 107 ILE A C 1
ATOM 862 O O . ILE A 1 107 ? 19.890 3.057 -16.399 1.00 91.31 107 ILE A O 1
ATOM 866 N N . ASN A 1 108 ? 19.893 2.443 -18.568 1.00 82.88 108 ASN A N 1
ATOM 867 C CA . ASN A 1 108 ? 21.323 2.184 -18.698 1.00 82.88 108 ASN A CA 1
ATOM 868 C C . ASN A 1 108 ? 21.874 3.062 -19.831 1.00 82.88 108 ASN A C 1
ATOM 870 O O . ASN A 1 108 ? 21.800 2.692 -21.002 1.00 82.88 108 ASN A O 1
ATOM 874 N N . GLY A 1 109 ? 22.428 4.228 -19.485 1.00 75.19 109 GLY A N 1
ATOM 875 C CA . GLY A 1 109 ? 22.966 5.206 -20.440 1.00 75.19 109 GLY A CA 1
ATOM 876 C C . GLY A 1 109 ? 22.032 6.397 -20.689 1.00 75.19 109 GLY A C 1
ATOM 877 O O . GLY A 1 109 ? 21.237 6.760 -19.825 1.00 75.19 109 GLY A O 1
ATOM 878 N N . VAL A 1 110 ? 22.152 7.036 -21.859 1.00 69.06 110 VAL A N 1
ATOM 879 C CA . VAL A 1 110 ? 21.336 8.204 -22.239 1.00 69.06 110 VAL A CA 1
ATOM 880 C C . VAL A 1 110 ? 20.055 7.731 -22.926 1.00 69.06 110 VAL A C 1
ATOM 882 O O . VAL A 1 110 ? 20.092 7.264 -24.062 1.00 69.06 110 VAL A O 1
ATOM 885 N N . CYS A 1 111 ? 18.916 7.867 -22.249 1.00 61.12 111 CYS A N 1
ATOM 886 C CA . CYS A 1 111 ? 17.603 7.673 -22.858 1.00 61.12 111 CYS A CA 1
ATOM 887 C C . CYS A 1 111 ? 17.102 9.021 -23.395 1.00 61.12 111 CYS A C 1
ATOM 889 O O . CYS A 1 111 ? 16.830 9.932 -22.616 1.00 61.12 111 CYS A O 1
ATOM 891 N N . GLN A 1 112 ? 16.992 9.166 -24.719 1.00 60.53 112 GLN A N 1
ATOM 892 C CA . GLN A 1 112 ? 16.334 10.323 -25.333 1.00 60.53 112 GLN A CA 1
ATOM 893 C C . GLN A 1 112 ? 14.838 10.031 -25.450 1.00 60.53 112 GLN A C 1
ATOM 895 O O . GLN A 1 112 ? 14.393 9.306 -26.341 1.00 60.53 112 GLN A O 1
ATOM 900 N N . GLU A 1 113 ? 14.056 10.570 -24.521 1.00 59.91 113 GLU A N 1
ATOM 901 C CA . GLU A 1 113 ? 12.603 10.546 -24.623 1.00 59.91 113 GLU A CA 1
ATOM 902 C C . GLU A 1 113 ? 12.170 11.620 -25.627 1.00 59.91 113 GLU A C 1
ATOM 904 O O . GLU A 1 113 ? 12.199 12.815 -25.344 1.00 59.91 113 GLU A O 1
ATOM 909 N N . VAL A 1 114 ? 11.819 11.199 -26.844 1.00 56.50 114 VAL A N 1
ATOM 910 C CA . VAL A 1 114 ? 11.193 12.092 -27.825 1.00 56.50 114 VAL A CA 1
ATOM 911 C C . VAL A 1 114 ? 9.736 12.258 -27.402 1.00 56.50 114 VAL A C 1
ATOM 913 O O . VAL A 1 114 ? 8.885 11.446 -27.769 1.00 56.50 114 VAL A O 1
ATOM 916 N N . GLN A 1 115 ? 9.457 13.275 -26.586 1.00 45.62 115 GLN A N 1
ATOM 917 C CA . GLN A 1 115 ? 8.088 13.744 -26.383 1.00 45.62 115 GLN A CA 1
ATOM 918 C C . GLN A 1 115 ? 7.538 14.171 -27.751 1.00 45.62 115 GLN A C 1
ATOM 920 O O . GLN A 1 115 ? 8.125 15.019 -28.423 1.00 45.62 115 GLN A O 1
ATOM 925 N N . ARG A 1 116 ? 6.468 13.507 -28.193 1.00 40.94 116 ARG A N 1
ATOM 926 C CA . ARG A 1 116 ? 5.646 13.954 -29.321 1.00 40.94 116 ARG A CA 1
ATOM 927 C C . ARG A 1 116 ? 4.558 14.881 -28.818 1.00 40.94 116 ARG A C 1
ATOM 929 O O . ARG A 1 116 ? 4.042 14.595 -27.715 1.00 40.94 116 ARG A O 1
#

Sequence (116 aa):
MKYLQNVPIHKDDLFFIPAGTIHAIGAGALVAEIQESSNLTYRLYDYDRIGKDGKKRELHIDKALDVADLHGSAEPRQPLRVLKYRPGMASELLIRCKYFEVYRMLINGVCQEVQR

Organism: NCBI:txid40520

InterPro domains:
  IPR011051 RmlC-like cupin domain superfamily [SSF51182] (2-109)
  IPR014710 RmlC-like jelly roll fold [G3DSA:2.60.120.10] (1-74)
  IPR051804 Carbohydrate Metabolism Regulated Kinase/Isomerase [PTHR42742] (6-78)

Secondary structure (DSSP, 8-state):
--SS------TT------TT----PPTT--------S------S--TT-B-TTSSBPP--HHHHHHH---S-PPPP-PPPP-EEEETTEEEEEEEE-SS-EEEEEEE-S-------

pLDDT: mean 89.41, std 10.07, range [40.94, 96.62]

Foldseek 3Di:
DVQDDDADDDPPADDDDDWQEDDDDDPPDDDDDDDDPDDDDAAQDDPQDADPVRHRDDHRNVVSVVGHDPPDDDHDDQDDWDWDDDVQKIKTFRDDDPGDTDMDMDGHDDDDDPDD